Protein AF-A0A1Y4M211-F1 (afdb_monomer)

pLDDT: mean 72.82, std 15.19, range [37.81, 91.94]

Mean predicted aligned error: 8.06 Å

Organism: NCBI:txid501571

Secondary structure (DSSP, 8-state):
--EEEEE---TT-TTB-TTSSEE--S------SSSS--SGGG---S------

Solvent-accessible surface area (backbone atoms only — not comparable to full-atom values): 3556 Å² total; per-residue (Å²): 112,67,26,88,90,40,74,34,82,56,84,81,36,78,49,43,25,92,88,53,63,14,22,42,53,94,75,73,62,83,63,68,99,51,102,74,76,90,59,89,87,57,82,55,69,76,49,72,74,77,86,122

Radius of gyration: 11.88 Å; Cα contacts (8 Å, |Δi|>4): 69; chains: 1; bounding box: 32×25×26 Å

Sequence (52 aa):
MENKAIRCTVKQCANHANGADYCALDHITIGTHEANPCTQQCIDCMSFCTNR

Foldseek 3Di:
DFDPVAFAQPPQQPQQPVVHRGGVDPDADFDDPDPDDPDPPRGDSVSDDPDD

Structure (mmCIF, N/CA/C/O backbone):
data_AF-A0A1Y4M211-F1
#
_entry.id   AF-A0A1Y4M211-F1
#
loop_
_atom_site.group_PDB
_atom_site.id
_atom_site.type_symbol
_atom_site.label_atom_id
_atom_site.label_alt_id
_atom_site.label_comp_id
_atom_site.label_asym_id
_atom_site.label_entity_id
_atom_site.label_seq_id
_atom_site.pdbx_PDB_ins_code
_atom_site.Cartn_x
_atom_site.Cartn_y
_atom_site.Cartn_z
_atom_site.occupancy
_atom_site.B_iso_or_equiv
_atom_site.auth_seq_id
_atom_site.auth_comp_id
_atom_site.auth_asym_id
_atom_site.auth_atom_id
_atom_site.pdbx_PDB_model_num
ATOM 1 N N . MET A 1 1 ? -15.968 2.226 4.458 1.00 71.62 1 MET A N 1
ATOM 2 C CA . MET A 1 1 ? -15.679 0.908 5.062 1.00 71.62 1 MET A CA 1
ATOM 3 C C . MET A 1 1 ? -14.175 0.709 4.966 1.00 71.62 1 MET A C 1
ATOM 5 O O . MET A 1 1 ? -13.618 1.119 3.960 1.00 71.62 1 MET A O 1
ATOM 9 N N . GLU A 1 2 ? -13.508 0.225 6.010 1.00 86.31 2 GLU A N 1
ATOM 10 C CA . GLU A 1 2 ? -12.043 0.080 6.041 1.00 86.31 2 GLU A CA 1
ATOM 11 C C . GLU A 1 2 ? -11.624 -1.332 5.616 1.00 86.31 2 GLU A C 1
ATOM 13 O O . GLU A 1 2 ? -12.16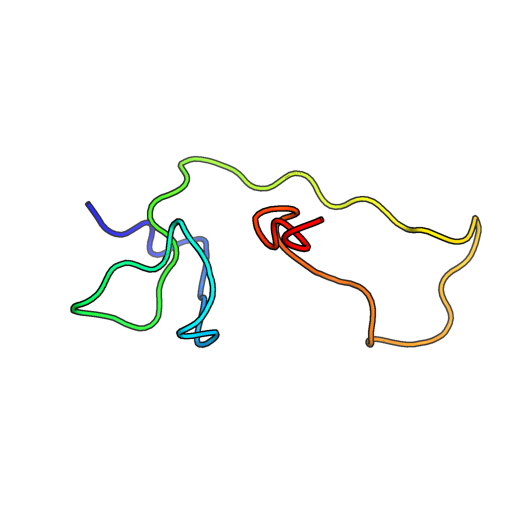6 -2.318 6.121 1.00 86.31 2 GLU A O 1
ATOM 18 N N . ASN A 1 3 ? -10.657 -1.445 4.705 1.00 87.75 3 ASN A N 1
ATOM 19 C CA . ASN A 1 3 ? -10.089 -2.727 4.318 1.00 8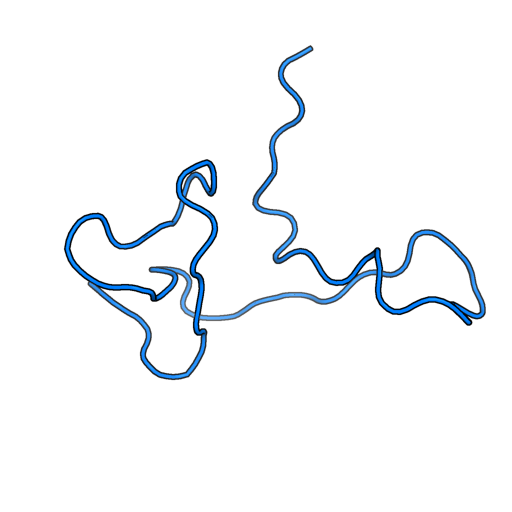7.75 3 ASN A CA 1
ATOM 20 C C . ASN A 1 3 ? -8.852 -3.030 5.170 1.00 87.75 3 ASN A C 1
ATOM 22 O O . ASN A 1 3 ? -7.758 -2.510 4.943 1.00 87.75 3 ASN A O 1
ATOM 26 N N . LYS A 1 4 ? -9.017 -3.927 6.145 1.00 89.94 4 LYS A N 1
ATOM 27 C CA . LYS A 1 4 ? -7.949 -4.319 7.079 1.00 89.94 4 LYS A CA 1
ATOM 28 C C . LYS A 1 4 ? -6.801 -5.091 6.421 1.00 89.94 4 LYS A C 1
ATOM 30 O O . LYS A 1 4 ? -5.744 -5.216 7.031 1.00 89.94 4 LYS A O 1
ATOM 35 N N . ALA A 1 5 ? -6.982 -5.575 5.190 1.00 90.19 5 ALA A N 1
ATOM 36 C CA . ALA A 1 5 ? -5.912 -6.182 4.405 1.00 90.19 5 ALA A CA 1
ATOM 37 C C . ALA A 1 5 ? -4.996 -5.138 3.739 1.00 90.19 5 ALA A C 1
ATOM 39 O O . ALA A 1 5 ? -3.909 -5.485 3.283 1.00 90.19 5 ALA A O 1
ATOM 40 N N . ILE A 1 6 ? -5.405 -3.864 3.695 1.00 88.00 6 ILE A N 1
ATOM 41 C CA . ILE A 1 6 ? -4.683 -2.789 3.007 1.00 88.00 6 ILE A CA 1
ATOM 42 C C . ILE A 1 6 ? -4.401 -1.671 4.008 1.00 88.00 6 ILE A C 1
ATOM 44 O O . ILE A 1 6 ? -5.160 -0.711 4.146 1.00 88.00 6 ILE A O 1
ATOM 48 N N . ARG A 1 7 ? -3.293 -1.795 4.742 1.00 87.75 7 ARG A N 1
ATOM 49 C CA . ARG A 1 7 ? -2.863 -0.761 5.691 1.00 87.75 7 ARG A CA 1
ATOM 50 C C . ARG A 1 7 ? -2.406 0.489 4.936 1.00 87.75 7 ARG A C 1
ATOM 52 O O . ARG A 1 7 ? -1.586 0.399 4.029 1.00 87.75 7 ARG A O 1
ATOM 59 N N . CYS A 1 8 ? -2.904 1.654 5.336 1.00 84.75 8 CYS A N 1
ATOM 60 C CA . CYS A 1 8 ? -2.560 2.932 4.722 1.00 84.75 8 CYS A CA 1
ATOM 61 C C . CYS A 1 8 ? -2.457 4.009 5.802 1.00 84.75 8 CYS A C 1
ATOM 63 O O . CYS A 1 8 ? -3.446 4.356 6.431 1.00 84.75 8 CYS A O 1
ATOM 65 N N . THR A 1 9 ? -1.258 4.547 6.016 1.00 87.19 9 THR A N 1
ATOM 66 C CA . THR A 1 9 ? -1.019 5.666 6.949 1.00 87.19 9 THR A CA 1
ATOM 67 C C . THR A 1 9 ? -0.957 7.019 6.235 1.00 87.19 9 THR A C 1
ATOM 69 O O . THR A 1 9 ? -0.837 8.063 6.877 1.00 87.19 9 THR A O 1
ATOM 72 N N . VAL A 1 10 ? -1.030 7.009 4.901 1.00 83.12 10 VAL A N 1
ATOM 73 C CA . VAL A 1 10 ? -0.920 8.195 4.052 1.00 83.12 10 VAL A CA 1
ATOM 74 C C . VAL A 1 10 ? -2.233 8.968 4.110 1.00 83.12 10 VAL A C 1
ATOM 76 O O . VAL A 1 10 ? -3.224 8.577 3.498 1.00 83.12 10 VAL A O 1
ATOM 79 N N . LYS A 1 11 ? -2.240 10.090 4.833 1.0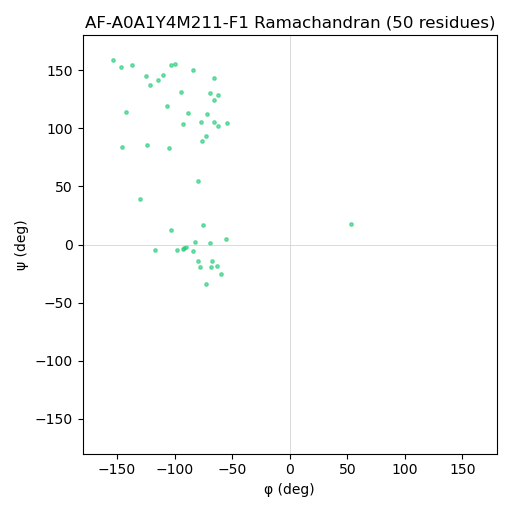0 82.56 11 LYS A N 1
ATOM 80 C CA . LYS A 1 11 ? -3.445 10.917 5.027 1.00 82.56 11 LYS A CA 1
ATOM 81 C C . LYS A 1 11 ? -3.913 11.621 3.750 1.00 82.56 11 LYS A C 1
ATOM 83 O O . LYS A 1 11 ? -5.065 12.020 3.669 1.00 82.56 11 LYS A O 1
ATOM 88 N N . GLN A 1 12 ? -3.037 11.753 2.758 1.00 81.19 12 GLN A N 1
ATOM 89 C CA . GLN A 1 12 ? -3.343 12.310 1.439 1.00 81.19 12 GLN A CA 1
ATOM 90 C C . GLN A 1 12 ? -3.947 11.280 0.474 1.00 81.19 12 GLN A C 1
ATOM 92 O O . GLN A 1 12 ? -4.323 11.643 -0.637 1.00 81.19 12 GLN A O 1
ATOM 97 N N . CYS A 1 13 ? -4.026 10.001 0.855 1.00 81.62 13 CYS A N 1
ATOM 98 C CA . CYS A 1 13 ? -4.646 8.991 0.007 1.00 81.62 13 CYS A CA 1
ATOM 99 C C . CYS A 1 13 ? -6.147 9.286 -0.127 1.00 81.62 13 CYS A C 1
ATOM 101 O O . CYS A 1 13 ? -6.864 9.366 0.870 1.00 81.62 13 CYS A O 1
ATOM 103 N N . ALA A 1 14 ? -6.631 9.409 -1.366 1.00 83.62 14 ALA A N 1
ATOM 104 C CA . ALA A 1 14 ? -8.036 9.703 -1.661 1.00 83.62 14 ALA A CA 1
ATOM 105 C C . ALA A 1 14 ? -9.004 8.641 -1.108 1.00 83.62 14 ALA A C 1
ATOM 107 O O . ALA A 1 14 ? -10.159 8.937 -0.814 1.00 83.62 14 ALA A O 1
ATOM 108 N N . ASN A 1 15 ? -8.509 7.414 -0.931 1.00 86.62 15 ASN A N 1
ATOM 109 C CA . ASN A 1 15 ? -9.253 6.272 -0.410 1.00 86.62 15 ASN A CA 1
ATOM 110 C C . ASN A 1 15 ? -8.915 5.969 1.060 1.00 86.62 15 ASN A C 1
ATOM 112 O O . ASN A 1 15 ? -9.244 4.889 1.552 1.00 86.62 15 ASN A O 1
ATOM 116 N N . HIS A 1 16 ? -8.229 6.872 1.768 1.00 87.81 16 HIS A N 1
ATOM 117 C CA . HIS A 1 16 ? -7.898 6.673 3.175 1.00 87.81 16 HIS A CA 1
ATOM 118 C C . HIS A 1 16 ? -9.185 6.575 4.009 1.00 87.81 16 HIS A C 1
ATOM 120 O O . HIS A 1 16 ? -10.069 7.433 3.943 1.00 87.81 16 HIS A O 1
ATOM 126 N N . ALA A 1 17 ? -9.302 5.533 4.831 1.00 88.19 17 ALA A N 1
ATOM 127 C CA . ALA A 1 17 ? -10.407 5.401 5.763 1.00 88.19 17 ALA A CA 1
ATOM 128 C C . ALA A 1 17 ? -10.190 6.410 6.899 1.00 88.19 17 ALA A C 1
ATOM 130 O O . ALA A 1 17 ? -9.494 6.123 7.857 1.00 88.19 17 ALA A O 1
ATOM 131 N N . ASN A 1 18 ? -10.757 7.616 6.802 1.00 76.75 18 ASN A N 1
ATOM 132 C CA . ASN A 1 18 ? -10.521 8.774 7.692 1.00 76.75 18 ASN A CA 1
ATOM 133 C C . ASN A 1 18 ? -10.736 8.570 9.217 1.00 76.75 18 ASN A C 1
ATOM 135 O O . ASN A 1 18 ? -10.601 9.527 9.974 1.00 76.75 18 ASN A O 1
ATOM 139 N N . GLY A 1 19 ? -11.021 7.349 9.680 1.00 81.94 19 GLY A N 1
ATOM 140 C CA . GLY A 1 19 ? -11.045 6.945 11.090 1.00 81.94 19 GLY A CA 1
ATOM 141 C C . GLY A 1 19 ? -10.017 5.874 11.494 1.00 81.94 19 GLY A C 1
ATOM 142 O O . GLY A 1 19 ? -9.930 5.563 12.678 1.00 81.94 19 GLY A O 1
ATOM 143 N N . ALA A 1 20 ? -9.239 5.312 10.563 1.00 86.25 20 ALA A N 1
ATOM 144 C CA . ALA A 1 20 ? -8.261 4.259 10.835 1.00 86.25 20 ALA A CA 1
ATOM 145 C C . ALA A 1 20 ? -7.109 4.274 9.813 1.00 86.25 20 ALA A C 1
ATOM 147 O O . ALA A 1 20 ? -7.251 4.791 8.712 1.00 86.25 20 ALA A O 1
ATOM 148 N N . ASP A 1 21 ? -5.960 3.688 10.151 1.00 91.94 21 ASP A N 1
ATOM 149 C CA . ASP A 1 21 ? -4.799 3.638 9.245 1.00 91.94 21 ASP A CA 1
ATOM 150 C C . ASP A 1 21 ? -4.936 2.527 8.182 1.00 91.94 21 ASP A C 1
ATOM 152 O O . ASP A 1 21 ? -4.077 1.651 8.039 1.00 91.94 21 ASP A O 1
ATOM 156 N N . TYR A 1 22 ? -6.039 2.548 7.436 1.00 90.56 22 TYR A N 1
ATOM 157 C CA . TYR A 1 22 ? -6.369 1.581 6.392 1.00 90.56 22 TYR A CA 1
ATOM 158 C C . TYR A 1 22 ? -6.926 2.275 5.150 1.00 90.56 22 TYR A C 1
ATOM 160 O O . TYR A 1 22 ? -7.490 3.366 5.215 1.00 90.56 22 TYR A O 1
ATOM 168 N N . CYS A 1 23 ? -6.771 1.627 4.001 1.00 88.19 23 CYS A N 1
ATOM 169 C CA . CYS A 1 23 ? -7.408 2.039 2.758 1.00 88.19 23 CYS A CA 1
ATOM 170 C C . CYS A 1 23 ? -8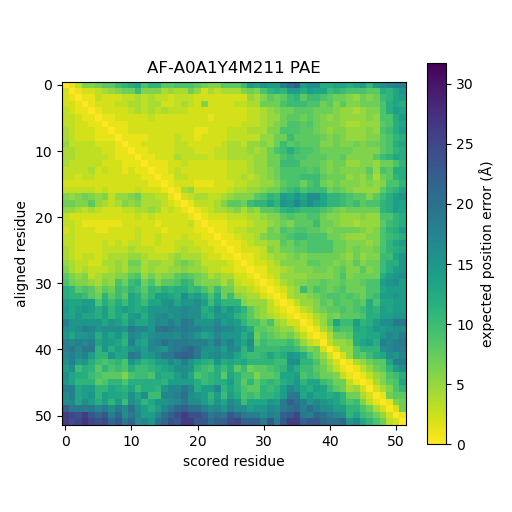.833 1.476 2.688 1.00 88.19 23 CYS A C 1
ATOM 172 O O . CYS A 1 23 ? -9.112 0.410 3.231 1.00 88.19 23 CYS A O 1
ATOM 174 N N . ALA A 1 24 ? -9.741 2.172 2.014 1.00 89.69 24 ALA A N 1
ATOM 175 C CA . ALA A 1 24 ? -11.106 1.716 1.763 1.00 89.69 24 ALA A CA 1
ATOM 176 C C . ALA A 1 24 ? -11.253 0.925 0.449 1.00 89.69 24 ALA A C 1
ATOM 178 O O . ALA A 1 24 ? -12.348 0.465 0.143 1.00 89.69 24 ALA A O 1
ATOM 179 N N . LEU A 1 25 ? -10.175 0.781 -0.331 1.00 88.00 25 LEU A N 1
ATOM 180 C CA . LEU A 1 25 ? -10.170 -0.030 -1.548 1.00 88.00 25 LEU A CA 1
ATOM 181 C C . LEU A 1 25 ? -10.362 -1.511 -1.221 1.00 88.00 25 LEU A C 1
ATOM 183 O O . LEU A 1 25 ? -9.780 -2.010 -0.263 1.00 88.00 25 LEU A O 1
ATOM 187 N N . ASP A 1 26 ? -11.090 -2.239 -2.063 1.00 86.81 26 ASP A N 1
ATOM 188 C CA . ASP A 1 26 ? -11.212 -3.696 -1.942 1.00 86.81 26 ASP A CA 1
ATOM 189 C C . ASP A 1 26 ? -9.921 -4.424 -2.350 1.00 86.81 26 ASP A C 1
ATOM 191 O O . ASP A 1 26 ? -9.562 -5.446 -1.767 1.00 86.81 26 ASP A O 1
ATOM 195 N N . HIS A 1 27 ? -9.192 -3.881 -3.328 1.00 82.69 27 HIS A N 1
ATOM 196 C CA . HIS A 1 27 ? -7.921 -4.411 -3.820 1.00 82.69 27 HIS A CA 1
ATOM 197 C C . HIS A 1 27 ? -6.989 -3.275 -4.266 1.00 82.69 27 HIS A C 1
ATOM 199 O O . HIS A 1 27 ? -7.446 -2.207 -4.669 1.00 82.69 27 HIS A O 1
ATOM 205 N N . ILE A 1 28 ? -5.675 -3.513 -4.207 1.00 77.38 28 ILE A N 1
ATOM 206 C CA . ILE A 1 28 ? -4.653 -2.632 -4.789 1.00 77.38 28 ILE A CA 1
ATOM 207 C C . ILE A 1 28 ? -4.010 -3.305 -5.993 1.00 77.38 28 ILE A C 1
ATOM 209 O O . ILE A 1 28 ? -3.804 -4.517 -6.002 1.00 77.38 28 ILE A O 1
ATOM 213 N N . THR A 1 29 ? -3.648 -2.502 -6.987 1.00 72.56 29 THR A N 1
ATOM 214 C CA . THR A 1 29 ? -2.776 -2.936 -8.079 1.00 72.56 29 THR A CA 1
ATOM 215 C C . THR A 1 29 ? -1.415 -2.301 -7.861 1.00 72.56 29 THR A C 1
ATOM 217 O O . THR A 1 29 ? -1.308 -1.078 -7.824 1.00 72.56 29 THR A O 1
ATOM 220 N N . ILE A 1 30 ? -0.384 -3.127 -7.695 1.00 69.81 30 ILE A N 1
ATOM 221 C CA . ILE A 1 30 ? 0.991 -2.645 -7.571 1.00 69.81 30 ILE A CA 1
ATOM 222 C C . ILE A 1 30 ? 1.587 -2.537 -8.971 1.00 69.81 30 ILE A C 1
ATOM 224 O O . ILE A 1 30 ? 1.778 -3.544 -9.650 1.00 69.81 30 ILE A O 1
ATOM 228 N N . GLY A 1 31 ? 1.862 -1.306 -9.394 1.00 62.81 31 GLY A N 1
ATOM 229 C CA . GLY A 1 31 ? 2.669 -1.007 -10.571 1.00 62.81 31 GLY A CA 1
ATOM 230 C C . GLY A 1 31 ? 4.073 -0.574 -10.161 1.00 62.81 31 GLY A C 1
ATOM 231 O O . GLY A 1 31 ? 4.274 -0.051 -9.069 1.00 62.81 31 GLY A O 1
ATOM 232 N N . THR A 1 32 ? 5.044 -0.774 -11.045 1.00 64.06 32 THR A N 1
ATOM 233 C CA . THR A 1 32 ? 6.385 -0.194 -10.914 1.00 64.06 32 THR A CA 1
ATOM 234 C C . THR A 1 32 ? 6.601 0.795 -12.054 1.00 64.06 32 THR A C 1
ATOM 236 O O . THR A 1 32 ? 6.162 0.548 -13.177 1.00 64.06 32 THR A O 1
ATOM 239 N N . HIS A 1 33 ? 7.260 1.920 -11.776 1.00 63.72 33 HIS A N 1
ATOM 240 C CA . HIS A 1 33 ? 7.640 2.882 -12.814 1.00 63.72 33 HIS A CA 1
ATOM 241 C C . HIS A 1 33 ? 8.880 2.421 -13.605 1.00 63.72 33 HIS A C 1
ATOM 243 O O . HIS A 1 33 ? 9.114 2.871 -14.722 1.00 63.72 33 HIS A O 1
ATOM 249 N N . GLU A 1 34 ? 9.659 1.492 -13.046 1.00 64.31 34 GLU A N 1
ATOM 250 C CA . GLU A 1 34 ? 10.881 0.951 -13.643 1.00 64.31 34 GLU A CA 1
ATOM 251 C C . GLU A 1 34 ? 10.798 -0.576 -13.730 1.00 64.31 34 GLU A C 1
ATOM 253 O O . GLU A 1 34 ? 10.244 -1.225 -12.846 1.00 64.31 34 GLU A O 1
ATOM 258 N N . ALA A 1 35 ? 11.369 -1.183 -14.773 1.00 67.38 35 ALA A N 1
ATOM 259 C CA . ALA A 1 35 ? 11.277 -2.632 -14.993 1.00 67.38 35 ALA A CA 1
ATOM 260 C C . ALA A 1 35 ? 11.931 -3.481 -13.881 1.00 67.38 35 ALA A C 1
ATOM 262 O O . ALA A 1 35 ? 11.633 -4.668 -13.769 1.00 67.38 35 ALA A O 1
ATOM 263 N N . ASN A 1 36 ? 12.812 -2.888 -13.066 1.00 65.88 36 ASN A N 1
ATOM 264 C CA . ASN A 1 36 ? 13.472 -3.553 -11.944 1.00 65.88 36 ASN A CA 1
ATOM 265 C C . ASN A 1 36 ? 13.699 -2.569 -10.776 1.00 65.88 36 ASN A C 1
ATOM 267 O O . ASN A 1 36 ? 14.770 -1.964 -10.685 1.00 65.88 36 ASN A O 1
ATOM 271 N N . PRO A 1 37 ? 12.693 -2.349 -9.912 1.00 61.53 37 PRO A N 1
ATOM 272 C CA . PRO A 1 37 ? 12.800 -1.393 -8.819 1.00 61.53 37 PRO A CA 1
ATOM 273 C C . PRO A 1 37 ? 13.742 -1.927 -7.730 1.00 61.53 37 PRO A C 1
ATOM 275 O 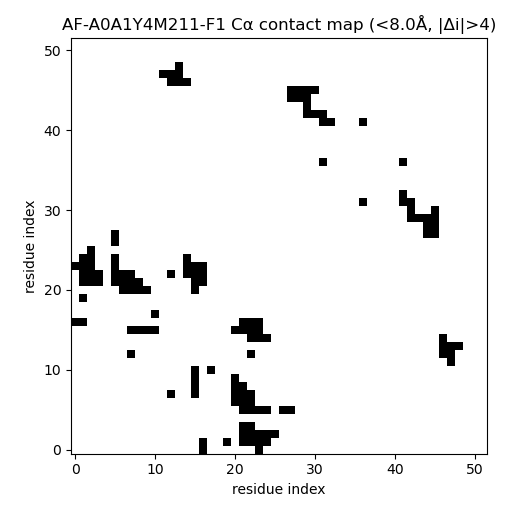O . PRO A 1 37 ? 13.434 -2.891 -7.034 1.00 61.53 37 PRO A O 1
ATOM 278 N N . CYS A 1 38 ? 14.893 -1.276 -7.559 1.00 61.34 38 CYS A N 1
ATOM 279 C CA . CYS A 1 38 ? 15.852 -1.588 -6.489 1.00 61.34 38 CYS A CA 1
ATOM 280 C C . CYS A 1 38 ? 15.629 -0.749 -5.218 1.00 61.34 38 CYS A C 1
ATOM 282 O O . CYS A 1 38 ? 16.329 -0.934 -4.223 1.00 61.34 38 CYS A O 1
ATOM 284 N N . THR A 1 39 ? 14.677 0.188 -5.238 1.00 60.28 39 THR A N 1
ATOM 285 C CA . THR A 1 39 ? 14.375 1.088 -4.122 1.00 60.28 39 THR A CA 1
ATOM 286 C C . THR A 1 39 ? 12.921 0.917 -3.680 1.00 60.28 39 THR A C 1
ATOM 288 O O . THR A 1 39 ? 11.998 0.830 -4.484 1.00 60.28 39 THR A O 1
ATOM 291 N N . GLN A 1 40 ? 12.694 0.887 -2.364 1.00 55.84 40 GLN A N 1
ATOM 292 C CA . GLN A 1 40 ? 11.372 0.675 -1.749 1.00 55.84 40 GLN A CA 1
ATOM 293 C C . GLN A 1 40 ? 10.399 1.864 -1.948 1.00 55.84 40 GLN A C 1
ATOM 295 O O . GLN A 1 40 ? 9.2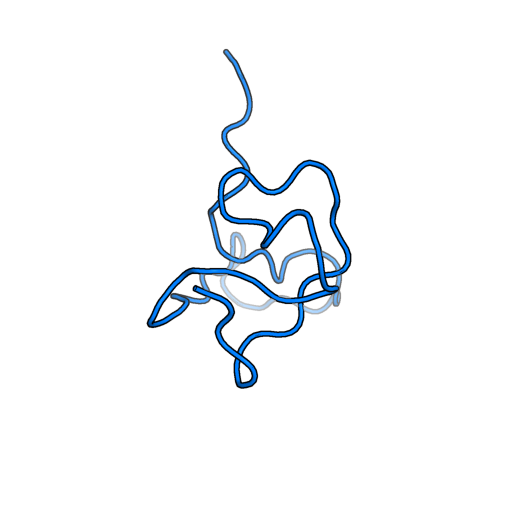74 1.846 -1.459 1.00 55.84 40 GLN A O 1
ATOM 300 N N . GLN A 1 41 ? 10.819 2.921 -2.648 1.00 57.03 41 GLN A N 1
ATOM 301 C CA . GLN A 1 41 ? 10.153 4.228 -2.668 1.00 57.03 41 GLN A CA 1
ATOM 302 C C . GLN A 1 41 ? 8.957 4.339 -3.627 1.00 57.03 41 GLN A C 1
ATOM 304 O O . GLN A 1 41 ? 8.353 5.405 -3.703 1.00 57.03 41 GLN A O 1
ATOM 309 N N . CYS A 1 42 ? 8.570 3.271 -4.327 1.00 56.84 42 CYS A N 1
ATOM 310 C CA . CYS A 1 42 ? 7.507 3.345 -5.336 1.00 56.84 42 CYS A CA 1
ATOM 311 C C . CYS A 1 42 ? 6.433 2.261 -5.186 1.00 56.84 42 CYS A C 1
ATOM 313 O O . CYS A 1 42 ? 5.957 1.735 -6.185 1.00 56.84 42 CYS A O 1
ATOM 315 N N . ILE A 1 43 ? 6.036 1.916 -3.957 1.00 53.53 43 ILE A N 1
ATOM 316 C CA . ILE A 1 43 ? 4.841 1.086 -3.737 1.00 53.53 43 ILE A CA 1
ATOM 317 C C . ILE A 1 43 ? 3.722 1.994 -3.223 1.00 53.53 43 ILE A C 1
ATOM 319 O O . ILE A 1 43 ? 3.510 2.121 -2.019 1.00 53.53 43 ILE A O 1
ATOM 323 N N . ASP A 1 44 ? 3.038 2.661 -4.153 1.00 61.31 44 ASP A N 1
ATOM 324 C CA . ASP A 1 44 ? 1.776 3.352 -3.880 1.00 61.31 44 ASP A CA 1
ATOM 325 C C . ASP A 1 44 ? 0.592 2.484 -4.328 1.00 61.31 44 ASP A C 1
ATOM 327 O O . ASP A 1 44 ? 0.698 1.648 -5.223 1.0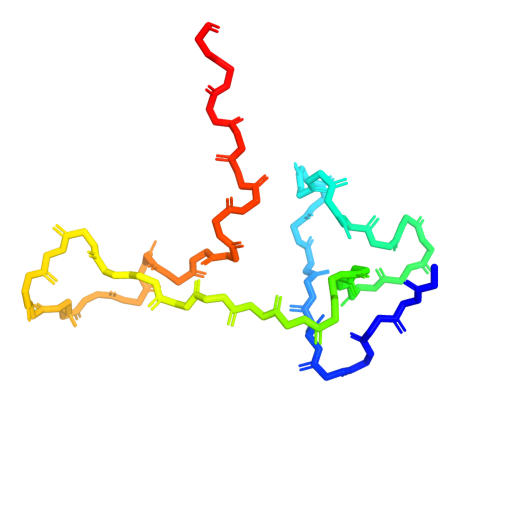0 61.31 44 ASP A O 1
ATOM 331 N N . CYS A 1 45 ? -0.570 2.711 -3.726 1.00 63.75 45 CYS A N 1
ATOM 332 C CA . CYS A 1 45 ? -1.836 2.097 -4.123 1.00 63.75 45 CYS A CA 1
ATOM 333 C C . CYS A 1 45 ? -2.444 2.712 -5.399 1.00 63.75 45 CYS A C 1
ATOM 335 O O . CYS A 1 45 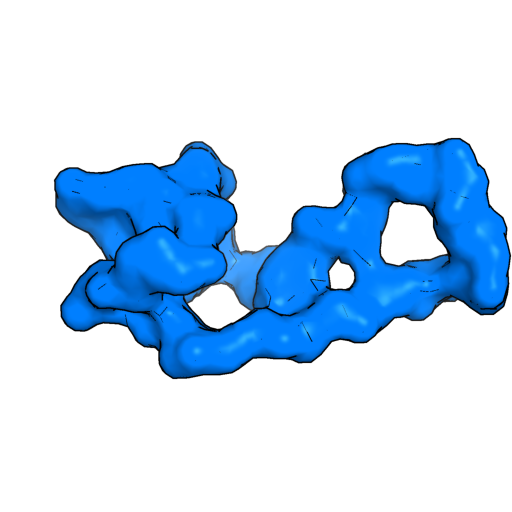? -3.643 2.557 -5.637 1.00 63.75 45 CYS A O 1
ATOM 337 N N . MET A 1 46 ? -1.643 3.452 -6.177 1.00 60.31 46 MET A N 1
ATOM 338 C CA . MET A 1 46 ? -2.042 4.245 -7.346 1.00 60.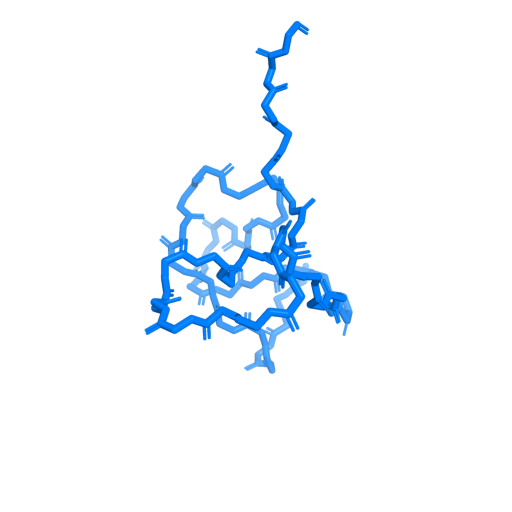31 46 MET A CA 1
ATOM 339 C C . MET A 1 46 ? -3.195 5.221 -7.053 1.00 60.31 46 MET A C 1
ATOM 341 O O . MET A 1 46 ? -3.863 5.700 -7.964 1.00 60.31 46 MET A O 1
ATOM 345 N N . SER A 1 47 ? -3.453 5.504 -5.773 1.00 57.19 47 SER A N 1
ATOM 346 C CA . SER A 1 47 ? -4.523 6.405 -5.327 1.00 57.19 47 SER A CA 1
ATOM 347 C C . SER A 1 47 ? -4.025 7.838 -5.166 1.00 57.19 47 SER A C 1
ATOM 349 O O . SER A 1 47 ? -4.807 8.731 -4.837 1.00 57.19 47 SER A O 1
ATOM 351 N N . PHE A 1 48 ? -2.728 8.069 -5.384 1.00 54.72 48 PHE A N 1
ATOM 352 C CA . PHE A 1 48 ? -2.154 9.398 -5.466 1.00 54.72 48 PHE A CA 1
ATOM 353 C C . PHE A 1 48 ? -2.491 10.017 -6.829 1.00 54.72 48 PHE A C 1
ATOM 355 O O . PHE A 1 48 ? -1.740 9.903 -7.797 1.00 54.72 48 PHE A O 1
ATOM 362 N N . CYS A 1 49 ? -3.633 10.700 -6.919 1.00 47.75 49 CYS A N 1
ATOM 363 C CA . CYS A 1 49 ? -3.830 11.671 -7.988 1.00 47.75 49 CYS A CA 1
ATOM 364 C C . CYS A 1 49 ? -2.839 12.817 -7.757 1.00 47.75 49 CYS A C 1
ATOM 366 O O . CYS A 1 49 ? -3.025 13.646 -6.866 1.00 47.75 49 CYS A O 1
ATOM 368 N N . THR A 1 50 ? -1.774 12.881 -8.554 1.00 39.66 50 THR A N 1
ATOM 369 C CA . THR A 1 50 ? -1.052 14.135 -8.749 1.00 39.66 50 THR A CA 1
ATOM 370 C C . THR A 1 50 ? -2.034 15.106 -9.392 1.00 39.66 50 THR A C 1
ATOM 372 O O . THR A 1 50 ? -2.335 14.989 -10.575 1.00 39.66 50 THR A O 1
ATOM 375 N N . ASN A 1 51 ? -2.586 16.033 -8.603 1.00 38.78 51 ASN A N 1
ATOM 376 C CA . ASN A 1 51 ? -3.331 17.162 -9.152 1.00 38.78 51 ASN A CA 1
ATOM 377 C C . ASN A 1 51 ? -2.418 17.880 -10.162 1.00 38.78 51 ASN A C 1
ATOM 379 O O . ASN A 1 51 ? -1.466 18.559 -9.769 1.00 38.78 51 ASN A O 1
ATOM 383 N N . ARG A 1 52 ? -2.698 17.681 -11.451 1.00 37.81 52 ARG A N 1
ATOM 384 C CA . ARG A 1 52 ? -2.406 18.637 -12.514 1.00 37.81 52 ARG A CA 1
ATOM 385 C C . ARG A 1 52 ? -3.671 19.416 -12.817 1.00 37.81 52 ARG A C 1
ATOM 387 O O . ARG A 1 52 ? -4.751 18.788 -12.779 1.00 37.81 52 ARG A O 1
#

InterPro domains:
  IPR011437 Domain of unknown function DUF1540 [PF07561] (6-48)